Protein AF-A0A767S4J1-F1 (afdb_monomer_lite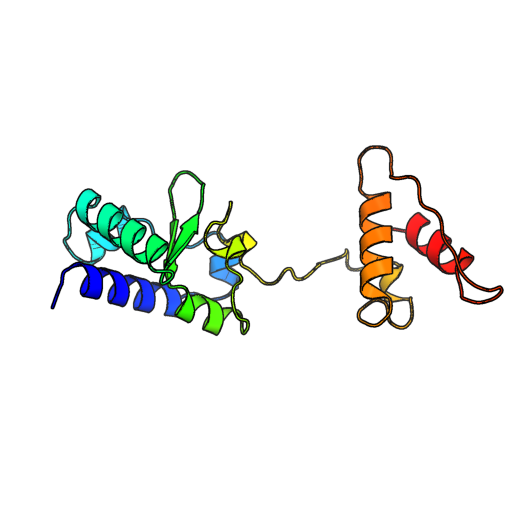)

InterPro domains:
  IPR002078 RNA polymerase sigma factor 54 interaction domain [PF00158] (112-156)
  IPR027417 P-loop containing nucleoside triphosphate hydrolase [G3DSA:3.40.50.300] (103-157)
  IPR027417 P-loop containing nucleoside triphosphate hydrolase [SSF52540] (103-156)
  IPR036390 Winged helix DNA-binding domain superfamily [SSF46785] (20-68)

Organism: Salmonella typhimurium (NCBI:txid90371)

pLDDT: mean 89.06, std 10.23, range [43.75, 97.69]

Foldseek 3Di:
DDPLVVLLVLLLVVQLPDALVCLVVLNFDALVRSCVVVVHDSVVSVVSQVVCLVVVQWAWAPDVVIGIHGQVSLCVNQVHHDDPVRSYHNTSNVSHPPPVCDDPPQLLVVPVQCVHPCVVVNVVLQCQLPPVVGDDDDQDDDPPPCSVVSVVSSVVD

Radius of gyration: 21.39 Å; chains: 1; bounding box: 51×27×57 Å

Sequence (157 aa):
MRRIEIVLGELERLTRGLCLADLAQETAFTAEAIGFNLGLARNSVSKDLNQLWNDGLAIKSRGRPVYFLHRQALETLLGRQLEESEREVRSVADVLPHEEHYAPDDPFTSLIGYDRSLRDAVEKGRAAVLYPHGLHVLLTGPSGVGKTFFAELMHRF

Structure (mmCIF, N/CA/C/O backbone):
data_AF-A0A767S4J1-F1
#
_entry.id   AF-A0A767S4J1-F1
#
loop_
_atom_site.group_PDB
_atom_site.id
_atom_site.type_symbol
_atom_site.label_atom_id
_atom_site.label_alt_id
_atom_site.label_comp_id
_atom_site.label_asym_id
_atom_site.label_entity_id
_atom_site.label_seq_id
_atom_site.pdbx_PDB_ins_code
_atom_site.Cartn_x
_atom_site.Cartn_y
_atom_site.Cartn_z
_atom_site.occupancy
_atom_site.B_iso_or_equiv
_atom_site.auth_seq_id
_atom_site.auth_comp_id
_atom_site.auth_asym_id
_atom_site.auth_atom_id
_atom_site.pdbx_PDB_model_num
ATOM 1 N N . MET A 1 1 ? -24.414 -10.563 17.764 1.00 69.06 1 MET A N 1
ATOM 2 C CA . MET A 1 1 ? -23.313 -10.085 16.904 1.00 69.06 1 MET A CA 1
ATOM 3 C C . MET A 1 1 ? -22.102 -9.844 17.789 1.00 69.06 1 MET A C 1
ATOM 5 O O . MET A 1 1 ? -22.264 -9.244 18.849 1.00 69.06 1 MET A O 1
ATOM 9 N N . ARG A 1 2 ? -20.931 -10.389 17.447 1.00 89.38 2 ARG A N 1
ATOM 10 C CA . ARG A 1 2 ? -19.707 -10.200 18.247 1.00 89.38 2 ARG A CA 1
ATOM 11 C C . ARG A 1 2 ? -19.146 -8.798 17.989 1.00 89.38 2 ARG A C 1
ATOM 13 O O . ARG A 1 2 ? -19.229 -8.303 16.873 1.00 89.38 2 ARG A O 1
ATOM 20 N N . ARG A 1 3 ? -18.537 -8.164 18.997 1.00 93.44 3 ARG A N 1
ATOM 21 C CA . ARG A 1 3 ? -17.966 -6.801 18.886 1.00 93.44 3 ARG A CA 1
ATOM 22 C C . ARG A 1 3 ? -17.003 -6.651 17.699 1.00 93.44 3 ARG A C 1
ATOM 24 O O . ARG A 1 3 ? -17.098 -5.676 16.966 1.00 93.44 3 ARG A O 1
ATOM 31 N N . ILE A 1 4 ? -16.149 -7.650 17.479 1.00 95.31 4 ILE A N 1
ATOM 32 C CA . ILE A 1 4 ? -15.189 -7.677 16.367 1.00 95.31 4 ILE A CA 1
ATOM 33 C C . ILE A 1 4 ? -15.865 -7.625 14.986 1.00 95.31 4 ILE A C 1
ATOM 35 O O . ILE A 1 4 ? -15.333 -7.002 14.076 1.00 95.31 4 ILE A O 1
ATOM 39 N N . GLU A 1 5 ? -17.061 -8.206 14.838 1.00 96.06 5 GLU A N 1
ATOM 40 C CA . GLU A 1 5 ? -17.836 -8.169 13.586 1.00 96.06 5 GLU A CA 1
ATOM 41 C C . GLU A 1 5 ? -18.389 -6.760 13.327 1.00 96.06 5 GLU A C 1
ATOM 43 O O . GLU A 1 5 ? -18.427 -6.310 12.186 1.00 96.06 5 GLU A O 1
ATOM 48 N N . ILE A 1 6 ? -18.768 -6.037 14.388 1.00 96.31 6 ILE A N 1
ATOM 49 C CA . ILE A 1 6 ? -19.213 -4.638 14.302 1.00 96.31 6 ILE A CA 1
ATOM 50 C C . ILE A 1 6 ? -18.037 -3.734 13.907 1.00 96.31 6 ILE A C 1
ATOM 52 O O . ILE A 1 6 ? -18.179 -2.891 13.025 1.00 96.31 6 ILE A O 1
ATOM 56 N N . VAL A 1 7 ? -16.864 -3.937 14.521 1.00 97.19 7 VAL A N 1
ATOM 57 C CA . VAL A 1 7 ? -15.633 -3.200 14.180 1.00 97.19 7 VAL A CA 1
ATOM 58 C C . VAL A 1 7 ? -15.225 -3.452 12.728 1.00 97.19 7 VAL A C 1
ATOM 60 O O . VAL A 1 7 ? -14.882 -2.504 12.025 1.00 97.19 7 VAL A O 1
ATOM 63 N N . LEU A 1 8 ? -15.295 -4.705 12.265 1.00 97.50 8 LEU A N 1
ATOM 64 C CA . LEU A 1 8 ? -15.003 -5.062 10.878 1.00 97.50 8 LEU A CA 1
ATOM 65 C C . LEU A 1 8 ? -15.964 -4.374 9.901 1.00 97.50 8 LEU A C 1
ATOM 67 O O . LEU A 1 8 ? -15.506 -3.759 8.942 1.00 97.50 8 LEU A O 1
ATOM 71 N N . GLY A 1 9 ? -17.273 -4.436 10.165 1.00 96.75 9 GLY A N 1
ATOM 72 C CA . GLY A 1 9 ? -18.281 -3.814 9.305 1.00 96.75 9 GLY A CA 1
ATOM 73 C C . GLY A 1 9 ? -18.132 -2.293 9.214 1.00 96.75 9 GLY A C 1
ATOM 74 O O . GLY A 1 9 ? -18.280 -1.719 8.137 1.00 96.75 9 GLY A O 1
ATOM 75 N N . GLU A 1 10 ? -17.772 -1.631 10.315 1.00 97.06 10 GLU A N 1
ATOM 76 C CA . GLU A 1 10 ? -17.499 -0.190 10.296 1.00 97.06 10 GLU A CA 1
ATOM 77 C C . GLU A 1 10 ? -16.214 0.143 9.533 1.00 97.06 10 GLU A C 1
ATOM 79 O O . GLU A 1 10 ? -16.204 1.075 8.730 1.00 97.06 10 GLU A O 1
ATOM 84 N N . LEU A 1 11 ? -15.145 -0.638 9.718 1.00 97.31 11 LEU A N 1
ATOM 85 C CA . LEU A 1 11 ? -13.904 -0.465 8.962 1.00 97.31 11 LEU A CA 1
ATOM 86 C C . LEU A 1 11 ? -14.135 -0.651 7.454 1.00 97.31 11 LEU A C 1
ATOM 88 O O . LEU A 1 11 ? -13.614 0.123 6.650 1.00 97.31 11 LEU A O 1
ATOM 92 N N . GLU A 1 12 ? -14.934 -1.645 7.062 1.00 97.50 12 GLU A N 1
ATOM 93 C CA . GLU A 1 12 ? -15.336 -1.883 5.674 1.00 97.50 12 GLU A CA 1
ATOM 94 C C . GLU A 1 12 ? -16.135 -0.702 5.111 1.00 97.50 12 GLU A C 1
ATOM 96 O O . GLU A 1 12 ? -15.800 -0.197 4.037 1.00 97.50 12 GLU A O 1
ATOM 101 N N . ARG A 1 13 ? -17.153 -0.226 5.841 1.00 97.00 13 ARG A N 1
ATOM 102 C CA . ARG A 1 13 ? -17.985 0.921 5.445 1.00 97.00 13 ARG A CA 1
ATOM 103 C C . ARG A 1 13 ? -17.144 2.176 5.222 1.00 97.00 13 ARG A C 1
ATOM 105 O O . ARG A 1 13 ? -17.325 2.860 4.219 1.00 97.00 13 ARG A O 1
ATOM 112 N N . LEU A 1 14 ? -16.237 2.462 6.152 1.00 95.75 14 LEU A N 1
ATOM 113 C CA . LEU A 1 14 ? -15.339 3.609 6.092 1.00 95.75 14 LEU A CA 1
ATOM 114 C C . LEU A 1 14 ? -14.349 3.489 4.924 1.00 95.75 14 LEU A C 1
ATOM 116 O O . LEU A 1 14 ? -14.199 4.434 4.157 1.00 95.75 14 LEU A O 1
ATOM 120 N N . THR A 1 15 ? -13.745 2.313 4.728 1.00 95.19 15 THR A N 1
ATOM 121 C CA . THR A 1 15 ? -12.790 2.074 3.629 1.00 95.19 15 THR A CA 1
ATOM 122 C C . THR A 1 15 ? -13.459 2.180 2.256 1.00 95.19 15 THR A C 1
ATOM 124 O O . THR A 1 15 ? -12.873 2.736 1.336 1.00 95.19 15 THR A O 1
ATOM 127 N N . ARG A 1 16 ? -14.706 1.710 2.110 1.00 94.31 16 ARG A N 1
ATOM 128 C CA . ARG A 1 16 ? -15.487 1.866 0.867 1.00 94.31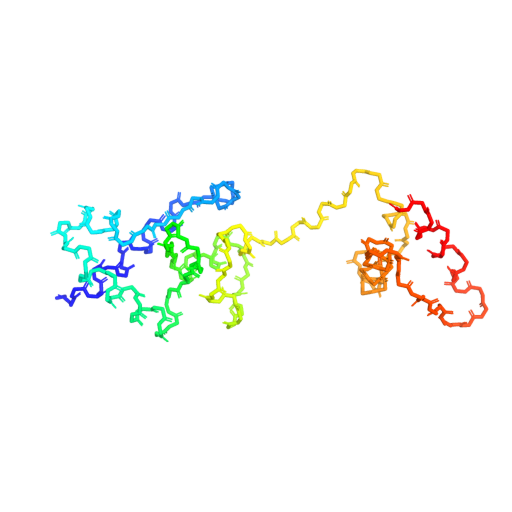 16 ARG A CA 1
ATOM 129 C C . ARG A 1 16 ? -15.838 3.316 0.531 1.00 94.31 16 ARG A C 1
ATOM 131 O O . ARG A 1 16 ? -16.183 3.593 -0.611 1.00 94.31 16 ARG A O 1
ATOM 138 N N . GLY A 1 17 ? -15.806 4.210 1.517 1.00 92.12 17 GLY A N 1
ATOM 139 C CA . GLY A 1 17 ? -16.054 5.636 1.320 1.00 92.12 17 GLY A CA 1
ATOM 140 C C . GLY A 1 17 ? -14.845 6.414 0.800 1.00 92.12 17 GLY A C 1
ATOM 141 O O . GLY A 1 17 ? -14.997 7.597 0.516 1.00 92.12 17 GLY A O 1
ATOM 142 N N . LEU A 1 18 ? -13.673 5.780 0.699 1.00 91.81 18 LEU A N 1
ATOM 143 C CA . LEU A 1 18 ? -12.448 6.414 0.220 1.00 91.81 18 LEU A CA 1
ATOM 144 C C . LEU A 1 18 ? -12.344 6.366 -1.306 1.00 91.81 18 LEU A C 1
ATOM 146 O O . LEU A 1 18 ? -12.816 5.431 -1.956 1.00 91.81 18 LEU A O 1
ATOM 150 N N . CYS A 1 19 ? -11.638 7.344 -1.863 1.00 88.88 19 CYS A N 1
ATOM 151 C CA . CYS A 1 19 ? -11.108 7.318 -3.219 1.00 88.88 19 CYS A CA 1
ATOM 152 C C . CYS A 1 19 ? -9.567 7.262 -3.216 1.00 88.88 19 CYS A C 1
ATOM 154 O O . CYS A 1 19 ? -8.918 7.401 -2.178 1.00 88.88 19 CYS A O 1
ATOM 156 N N . LEU A 1 20 ? -8.955 7.074 -4.391 1.00 83.12 20 LEU A N 1
ATOM 157 C CA . LEU A 1 20 ? -7.490 7.023 -4.518 1.00 83.12 20 LEU A CA 1
ATOM 158 C C . LEU A 1 20 ? -6.808 8.322 -4.051 1.00 83.12 20 LEU A C 1
ATOM 160 O O . LEU A 1 20 ? -5.724 8.269 -3.473 1.00 83.12 20 LEU A O 1
ATOM 164 N N . ALA A 1 21 ? -7.452 9.479 -4.244 1.00 81.38 21 ALA A N 1
ATOM 165 C CA . ALA A 1 21 ? -6.920 10.761 -3.786 1.00 81.38 21 ALA A CA 1
ATOM 166 C C . ALA A 1 21 ? -6.855 10.851 -2.251 1.00 81.38 21 ALA A C 1
ATOM 168 O O . ALA A 1 21 ? -5.901 11.411 -1.715 1.00 81.38 21 ALA A O 1
ATOM 169 N N . ASP A 1 22 ? -7.814 10.248 -1.542 1.00 86.56 22 ASP A N 1
ATOM 170 C CA . ASP A 1 22 ? -7.828 10.237 -0.076 1.00 86.56 22 ASP A CA 1
ATOM 171 C C . ASP A 1 22 ? -6.651 9.425 0.473 1.00 86.56 22 ASP A C 1
ATOM 173 O O . ASP A 1 22 ? -5.963 9.868 1.395 1.00 86.56 22 ASP A O 1
ATOM 177 N N . LEU A 1 23 ? -6.371 8.266 -0.133 1.00 84.88 23 LEU A N 1
ATOM 178 C CA . LEU A 1 23 ? -5.223 7.428 0.226 1.00 84.88 23 LEU A CA 1
ATOM 179 C C . LEU A 1 23 ? -3.892 8.152 -0.026 1.00 84.88 23 LEU A C 1
ATOM 181 O O . LEU A 1 23 ? -2.973 8.038 0.785 1.00 84.88 23 LEU A O 1
ATOM 185 N N . ALA A 1 24 ? -3.803 8.933 -1.110 1.00 80.12 24 ALA A N 1
ATOM 186 C CA . ALA A 1 24 ? -2.619 9.734 -1.437 1.00 80.12 24 ALA A CA 1
ATOM 187 C C . ALA A 1 24 ? -2.376 10.853 -0.412 1.00 80.12 24 ALA A C 1
ATOM 189 O O . ALA A 1 24 ? -1.235 11.230 -0.162 1.00 80.12 24 ALA A O 1
ATOM 190 N N . GLN A 1 25 ? -3.444 11.354 0.213 1.00 84.12 25 GLN A N 1
ATOM 191 C CA . GLN A 1 25 ? -3.398 12.323 1.312 1.00 84.12 25 GLN A CA 1
ATOM 192 C C . GLN A 1 25 ? -3.261 11.665 2.696 1.00 84.12 25 GLN A C 1
ATOM 194 O O . GLN A 1 25 ? -3.497 12.310 3.715 1.00 84.12 25 GLN A O 1
ATOM 199 N N . GLU A 1 26 ? -2.897 10.382 2.746 1.00 82.50 26 GLU A N 1
ATOM 200 C CA . GLU A 1 26 ? -2.786 9.580 3.968 1.00 82.50 26 GLU A CA 1
ATOM 201 C C . GLU A 1 26 ? -4.083 9.454 4.789 1.00 82.50 26 GLU A C 1
ATOM 203 O O . GLU A 1 26 ? -4.058 9.203 5.998 1.00 82.50 26 GLU A O 1
ATOM 208 N N . THR A 1 27 ? -5.243 9.583 4.146 1.00 84.75 27 THR A N 1
ATOM 209 C CA . THR A 1 27 ? -6.534 9.449 4.825 1.00 84.75 27 THR A CA 1
ATOM 210 C C . THR A 1 27 ? -6.814 7.984 5.145 1.00 84.75 27 THR A C 1
ATOM 212 O O . THR A 1 27 ? -7.029 7.158 4.259 1.00 84.75 27 THR A O 1
ATOM 215 N N . ALA A 1 28 ? -6.849 7.660 6.436 1.00 87.06 28 ALA A N 1
ATOM 216 C CA . ALA A 1 28 ? -7.238 6.347 6.940 1.00 87.06 28 ALA A CA 1
ATOM 217 C C . ALA A 1 28 ? -7.751 6.428 8.385 1.00 87.06 28 ALA A C 1
ATOM 219 O O . ALA A 1 28 ? -7.821 7.497 8.995 1.00 87.06 28 ALA A O 1
ATOM 220 N N . PHE A 1 29 ? -8.128 5.279 8.955 1.00 94.62 29 PHE A N 1
ATOM 221 C CA . PHE A 1 29 ? -8.905 5.240 10.193 1.00 94.62 29 PHE A CA 1
ATOM 222 C C . PHE A 1 29 ? -8.082 4.755 11.379 1.00 94.62 29 PHE A C 1
ATOM 224 O O . PHE A 1 29 ? -7.456 3.699 11.348 1.00 94.62 29 PHE A O 1
ATOM 231 N N . THR A 1 30 ? -8.096 5.522 12.464 1.00 95.88 30 THR A N 1
ATOM 232 C CA . THR A 1 30 ? -7.461 5.121 13.723 1.00 95.88 30 THR A CA 1
ATOM 233 C C . THR A 1 30 ? -8.444 4.350 14.604 1.00 95.88 30 THR A C 1
ATOM 235 O O . THR A 1 30 ? -9.664 4.472 14.474 1.00 95.88 30 THR A O 1
ATOM 238 N N . ALA A 1 31 ? -7.920 3.603 15.580 1.00 96.06 31 ALA A N 1
ATOM 239 C CA . ALA A 1 31 ? -8.753 2.965 16.604 1.00 96.06 31 ALA A CA 1
ATOM 240 C C . ALA A 1 31 ? -9.577 3.975 17.431 1.00 96.06 31 ALA A C 1
ATOM 242 O O . ALA A 1 31 ? -10.615 3.610 17.976 1.00 96.06 31 ALA A O 1
ATOM 243 N N . GLU A 1 32 ? -9.110 5.225 17.531 1.00 96.56 32 GLU A N 1
ATOM 244 C CA . GLU A 1 32 ? -9.835 6.314 18.193 1.00 96.56 32 GLU A CA 1
ATOM 245 C C . GLU A 1 32 ? -11.062 6.724 17.370 1.00 96.56 32 GLU A C 1
ATOM 247 O O . GLU A 1 32 ? -12.171 6.728 17.891 1.00 96.56 32 GLU A O 1
ATOM 252 N N . ALA A 1 33 ? -10.881 6.972 16.067 1.00 95.25 33 ALA A N 1
ATOM 253 C CA . ALA A 1 33 ? -11.965 7.364 15.167 1.00 95.25 33 ALA A CA 1
ATOM 254 C C . ALA A 1 33 ? -13.058 6.285 15.072 1.00 95.25 33 ALA A C 1
ATOM 256 O O . ALA A 1 33 ? -14.245 6.579 15.194 1.00 95.25 33 ALA A O 1
ATOM 257 N N . ILE A 1 34 ? -12.660 5.018 14.924 1.00 96.38 34 ILE A N 1
ATOM 258 C CA . ILE A 1 34 ? -13.610 3.897 14.860 1.00 96.38 34 ILE A CA 1
ATOM 259 C C . ILE A 1 34 ? -14.317 3.704 16.211 1.00 96.38 34 ILE A C 1
ATOM 261 O O . ILE A 1 34 ? -15.520 3.455 16.251 1.00 96.38 34 ILE A O 1
ATOM 265 N N . GLY A 1 35 ? -13.593 3.849 17.327 1.00 96.50 35 GLY A N 1
ATOM 266 C CA . GLY A 1 35 ? -14.182 3.795 18.667 1.00 96.50 35 GLY A CA 1
ATOM 267 C C . GLY A 1 35 ? -15.220 4.885 18.899 1.00 96.50 35 GLY A C 1
ATOM 268 O O . GLY A 1 35 ? -16.306 4.587 19.392 1.00 96.50 35 GLY A O 1
ATOM 269 N N . PHE A 1 36 ? -14.927 6.111 18.467 1.00 96.12 36 PHE A N 1
ATOM 270 C CA . PHE A 1 36 ? -15.857 7.232 18.537 1.00 96.12 36 PHE A CA 1
ATOM 271 C C . PHE A 1 36 ? -17.151 6.958 17.755 1.00 96.12 36 PHE A C 1
ATOM 273 O O . PHE A 1 36 ? -18.234 7.086 18.324 1.00 96.12 36 PHE A O 1
ATOM 280 N N . ASN A 1 37 ? -17.055 6.491 16.503 1.00 94.81 37 ASN A N 1
ATOM 281 C CA . ASN A 1 37 ? -18.230 6.187 15.671 1.00 94.81 37 ASN A CA 1
ATOM 282 C C . ASN A 1 37 ? -19.129 5.097 16.271 1.00 94.81 37 ASN A C 1
ATOM 284 O O . ASN A 1 37 ? -20.349 5.147 16.132 1.00 94.81 37 ASN A O 1
ATOM 288 N N . LEU A 1 38 ? -18.525 4.102 16.925 1.00 95.00 38 LEU A N 1
ATOM 289 C CA . LEU A 1 38 ? -19.235 2.944 17.469 1.00 95.00 38 LEU A CA 1
ATOM 290 C C . LEU A 1 38 ? -19.634 3.097 18.943 1.00 95.00 38 LEU A C 1
ATOM 292 O O . LEU A 1 38 ? -20.277 2.201 19.489 1.00 95.00 38 LEU A O 1
ATOM 296 N N . GLY A 1 39 ? -19.227 4.179 19.614 1.00 95.62 39 GLY A N 1
ATOM 297 C CA . GLY A 1 39 ? -19.383 4.320 21.065 1.00 95.62 39 GLY A CA 1
ATOM 298 C C . GLY A 1 39 ? -18.602 3.263 21.860 1.00 95.62 39 GLY A C 1
ATOM 299 O O . GLY A 1 39 ? -19.019 2.858 22.945 1.00 95.62 39 GLY A O 1
ATOM 300 N N . LEU A 1 40 ? -17.484 2.774 21.312 1.00 95.12 40 LEU A N 1
ATOM 301 C CA . LEU A 1 40 ? -16.634 1.745 21.910 1.00 95.12 40 LEU A CA 1
ATOM 302 C C . LEU A 1 40 ? -15.328 2.348 22.430 1.00 95.12 40 LEU A C 1
ATOM 304 O O . LEU A 1 40 ? -14.740 3.243 21.830 1.00 95.12 40 LEU A O 1
ATOM 308 N N . ALA A 1 41 ? -14.807 1.791 23.523 1.00 95.44 41 ALA A N 1
ATOM 309 C CA . ALA A 1 41 ? -13.519 2.215 24.056 1.00 95.44 41 ALA A CA 1
ATOM 310 C C . ALA A 1 41 ? -12.373 1.909 23.069 1.00 95.44 41 ALA A C 1
ATOM 312 O O . ALA A 1 41 ? -12.231 0.776 22.594 1.00 95.44 41 ALA A O 1
ATOM 313 N N . ARG A 1 42 ? -11.498 2.892 22.817 1.00 94.94 42 ARG A N 1
ATOM 314 C CA . ARG A 1 42 ? -10.368 2.783 21.874 1.00 94.94 42 ARG A CA 1
ATOM 315 C C . ARG A 1 42 ? -9.460 1.577 22.133 1.00 94.94 42 ARG A C 1
ATOM 317 O O . ARG A 1 42 ? -8.972 0.959 21.191 1.00 94.94 42 ARG A O 1
ATOM 324 N N . ASN A 1 43 ? -9.236 1.198 23.392 1.00 95.81 43 ASN A N 1
ATOM 325 C CA . ASN A 1 43 ? -8.436 0.013 23.738 1.00 95.81 43 ASN A CA 1
ATOM 326 C C . ASN A 1 43 ? -9.060 -1.296 23.216 1.00 95.81 43 ASN A C 1
ATOM 328 O O . ASN A 1 43 ? -8.351 -2.175 22.731 1.00 95.81 43 ASN A O 1
ATOM 332 N N . SER A 1 44 ? -10.386 -1.404 23.277 1.00 95.81 44 SER A N 1
ATOM 333 C CA . SER A 1 44 ? -11.149 -2.552 22.795 1.00 95.81 44 SER A CA 1
ATOM 334 C C . SER A 1 44 ? -11.130 -2.620 21.275 1.00 95.81 44 SER A C 1
ATOM 336 O O . SER A 1 44 ? -10.855 -3.678 20.719 1.00 95.81 44 SER A O 1
ATOM 338 N N . VAL A 1 45 ? -11.336 -1.477 20.617 1.00 97.31 45 VAL A N 1
ATOM 339 C CA . VAL A 1 45 ? -11.278 -1.371 19.155 1.00 97.31 45 VAL A CA 1
ATOM 340 C C . VAL A 1 45 ? -9.873 -1.662 18.640 1.00 97.31 45 VAL A C 1
ATOM 342 O O . VAL A 1 45 ? -9.716 -2.430 17.704 1.00 97.31 45 VAL A O 1
ATOM 345 N N . SER A 1 46 ? -8.830 -1.140 19.289 1.00 96.62 46 SER A N 1
ATOM 346 C CA . SER A 1 46 ? -7.443 -1.434 18.914 1.00 96.62 46 SER A CA 1
ATOM 347 C C . SER A 1 46 ? -7.112 -2.923 19.037 1.00 96.62 46 SER A C 1
ATOM 349 O O . SER A 1 46 ? -6.412 -3.461 18.180 1.00 96.62 46 SER A O 1
ATOM 351 N N . LYS A 1 47 ? -7.623 -3.605 20.070 1.00 96.75 47 LYS A N 1
ATOM 352 C CA . LYS A 1 47 ? -7.458 -5.056 20.218 1.00 96.75 47 LYS A CA 1
ATOM 353 C C . LYS A 1 47 ? -8.137 -5.811 19.073 1.00 96.75 47 LYS A C 1
ATOM 355 O O . LYS A 1 47 ? -7.512 -6.683 18.480 1.00 96.75 47 LYS A O 1
ATOM 360 N N . ASP A 1 48 ? -9.373 -5.445 18.749 1.00 97.69 48 ASP A N 1
ATOM 361 C CA . ASP A 1 48 ? -10.135 -6.080 17.672 1.00 97.69 48 ASP A CA 1
ATOM 362 C C . ASP A 1 48 ? -9.502 -5.813 16.298 1.00 97.69 48 ASP A C 1
ATOM 364 O O . ASP A 1 48 ? -9.334 -6.743 15.521 1.00 97.69 48 ASP A O 1
ATOM 368 N N . LEU A 1 49 ? -9.053 -4.587 16.017 1.00 97.12 49 LEU A N 1
ATOM 369 C CA . LEU A 1 49 ? -8.365 -4.236 14.769 1.00 97.12 49 LEU A CA 1
ATOM 370 C C . LEU A 1 49 ? -7.045 -4.993 14.589 1.00 97.12 49 LEU A C 1
ATOM 372 O O . LEU A 1 49 ? -6.741 -5.434 13.486 1.00 97.12 49 LEU A O 1
ATOM 376 N N . ASN A 1 50 ? -6.269 -5.190 15.660 1.00 96.62 50 ASN A N 1
ATOM 377 C CA . ASN A 1 50 ? -5.066 -6.023 15.588 1.00 96.62 50 ASN A CA 1
ATOM 378 C C . ASN A 1 50 ? -5.402 -7.505 15.372 1.00 96.62 50 ASN A C 1
ATOM 380 O O . ASN A 1 50 ? -4.654 -8.193 14.684 1.00 96.62 50 ASN A O 1
ATOM 384 N N . GLN A 1 51 ? -6.519 -7.996 15.921 1.00 96.81 51 GLN A N 1
ATOM 385 C CA . GLN A 1 51 ? -6.997 -9.347 15.631 1.00 96.81 51 GLN A CA 1
ATOM 386 C C . GLN A 1 51 ? -7.415 -9.478 14.161 1.00 96.81 51 GLN A C 1
ATOM 388 O O . GLN A 1 51 ? -6.948 -10.386 13.489 1.00 96.81 51 GLN A O 1
ATOM 393 N N . LEU A 1 52 ? -8.194 -8.531 13.633 1.00 96.88 52 LEU A N 1
ATOM 394 C CA . LEU A 1 52 ? -8.578 -8.489 12.217 1.00 96.88 52 LEU A CA 1
ATOM 395 C C . LEU A 1 52 ? -7.361 -8.379 11.293 1.00 96.88 52 LEU A C 1
ATOM 397 O O . LEU A 1 52 ? -7.332 -8.988 10.224 1.00 96.88 52 LEU A O 1
ATOM 401 N N . TRP A 1 53 ? -6.342 -7.625 11.713 1.00 95.94 53 TRP A N 1
ATOM 402 C CA . TRP A 1 53 ? -5.062 -7.588 11.021 1.00 95.94 53 TRP A CA 1
ATOM 403 C C . TRP A 1 53 ? -4.383 -8.949 11.049 1.00 95.94 53 TRP A C 1
ATOM 405 O O . TRP A 1 53 ? -3.936 -9.352 9.993 1.00 95.94 53 TRP A O 1
ATOM 415 N N . ASN A 1 54 ? -4.332 -9.680 12.170 1.00 95.00 54 ASN A N 1
ATOM 416 C CA . ASN A 1 54 ? -3.778 -11.044 12.220 1.00 95.00 54 ASN A CA 1
ATOM 417 C C . ASN A 1 54 ? -4.562 -12.020 11.327 1.00 95.00 54 ASN A C 1
ATOM 419 O O . ASN A 1 54 ? -3.956 -12.806 10.598 1.00 95.00 54 ASN A O 1
ATOM 423 N N . ASP A 1 55 ? -5.889 -11.905 11.320 1.00 94.50 55 ASP A N 1
ATOM 424 C CA . ASP A 1 55 ? -6.803 -12.735 10.527 1.00 94.50 55 ASP A CA 1
ATOM 425 C C . ASP A 1 55 ? -6.740 -12.417 9.016 1.00 94.50 55 ASP A C 1
ATOM 427 O O . ASP A 1 55 ? -7.356 -13.103 8.205 1.00 94.50 55 ASP A O 1
ATOM 431 N N . GLY A 1 56 ? -5.991 -11.382 8.617 1.00 93.75 56 GLY A N 1
ATOM 432 C CA . GLY A 1 56 ? -5.789 -10.998 7.217 1.00 93.75 56 GLY A CA 1
ATOM 433 C C . GLY A 1 56 ? -6.933 -10.212 6.598 1.00 93.75 56 GLY A C 1
ATOM 434 O O . GLY A 1 56 ? -6.959 -10.048 5.382 1.00 93.75 56 GLY A O 1
ATOM 435 N N . LEU A 1 57 ? -7.839 -9.693 7.425 1.00 95.69 57 LEU A N 1
ATOM 436 C CA . LEU A 1 57 ? -9.002 -8.905 7.014 1.00 95.69 57 LEU A CA 1
ATOM 437 C C . LEU A 1 57 ? -8.731 -7.393 7.036 1.00 95.69 57 LEU A C 1
ATOM 439 O O . LEU A 1 57 ? -9.477 -6.616 6.437 1.00 95.69 57 LEU A O 1
ATOM 443 N N . ALA A 1 58 ? -7.662 -6.963 7.709 1.00 96.00 58 ALA A N 1
ATOM 444 C CA . ALA A 1 58 ? -7.270 -5.562 7.806 1.00 96.00 58 ALA A CA 1
ATOM 445 C C . ALA A 1 58 ? -5.793 -5.344 7.460 1.00 96.00 58 ALA A C 1
ATOM 447 O O . ALA A 1 58 ? -4.950 -6.224 7.638 1.00 96.00 58 ALA A O 1
ATOM 448 N N . ILE A 1 59 ? -5.499 -4.130 7.013 1.00 94.00 59 ILE A N 1
ATOM 449 C CA . ILE A 1 59 ? -4.162 -3.602 6.734 1.00 94.00 59 ILE A CA 1
ATOM 450 C C . ILE A 1 59 ? -3.876 -2.523 7.763 1.00 94.00 59 ILE A C 1
ATOM 452 O O . ILE A 1 59 ? -4.795 -1.796 8.148 1.00 94.00 59 ILE A O 1
ATOM 456 N N . LYS A 1 60 ? -2.626 -2.423 8.223 1.00 94.31 60 LYS A N 1
ATOM 457 C CA . LYS A 1 60 ? -2.225 -1.400 9.195 1.00 94.31 60 LYS A CA 1
ATOM 458 C C . LYS A 1 60 ? -0.982 -0.627 8.763 1.00 94.31 60 LYS A C 1
ATOM 460 O O . LYS A 1 60 ? -0.114 -1.180 8.090 1.00 94.31 60 LYS A O 1
ATOM 465 N N . SER A 1 61 ? -0.866 0.620 9.214 1.00 93.00 61 SER A N 1
ATOM 466 C CA . SER A 1 61 ? 0.375 1.392 9.091 1.00 93.00 61 SER A CA 1
ATOM 467 C C . SER A 1 61 ? 1.315 1.163 10.286 1.00 93.00 61 SER A C 1
ATOM 469 O O . SER A 1 61 ? 0.874 0.924 11.411 1.00 93.00 61 SER A O 1
ATOM 471 N N . ARG A 1 62 ? 2.631 1.266 10.069 1.00 86.06 62 ARG A N 1
ATOM 472 C CA . ARG A 1 62 ? 3.656 1.250 11.138 1.00 86.06 62 ARG A CA 1
ATOM 473 C C . ARG A 1 62 ? 3.842 2.608 11.826 1.00 86.06 62 ARG A C 1
ATOM 475 O O . ARG A 1 62 ? 4.567 2.700 12.818 1.00 86.06 62 ARG A O 1
ATOM 482 N N . GLY A 1 63 ? 3.226 3.656 11.283 1.00 81.50 63 GLY A N 1
ATOM 483 C CA . GLY A 1 63 ? 3.356 5.031 11.750 1.00 81.50 63 GLY A CA 1
ATOM 484 C C . GLY A 1 63 ? 2.695 5.315 13.102 1.00 81.50 63 GLY A C 1
ATOM 485 O O . GLY A 1 63 ? 2.039 4.474 13.719 1.00 81.50 63 GLY A O 1
ATOM 486 N N . ARG A 1 64 ? 2.885 6.550 13.575 1.00 82.12 64 ARG A N 1
ATOM 487 C CA . ARG A 1 64 ? 2.155 7.123 14.710 1.00 82.12 64 ARG A CA 1
ATOM 488 C C . ARG A 1 64 ? 1.485 8.413 14.227 1.00 82.12 64 ARG A C 1
ATOM 490 O O . ARG A 1 64 ? 2.213 9.361 13.949 1.00 82.12 64 ARG A O 1
ATOM 497 N N . PRO A 1 65 ? 0.147 8.472 14.154 1.00 86.75 65 PRO A N 1
ATOM 498 C CA . PRO A 1 65 ? -0.814 7.453 14.592 1.00 86.75 65 PRO A CA 1
ATOM 499 C C . PRO A 1 65 ? -0.831 6.183 13.712 1.00 86.75 65 PRO A C 1
ATOM 501 O O . PRO A 1 65 ? -0.415 6.205 12.559 1.00 86.75 65 PRO A O 1
ATOM 504 N N . VAL A 1 66 ? -1.308 5.068 14.287 1.00 92.19 66 VAL A N 1
ATOM 505 C CA . VAL A 1 66 ? -1.524 3.797 13.568 1.00 92.19 66 VAL A CA 1
ATOM 506 C C . VAL A 1 66 ? -2.879 3.854 12.873 1.00 92.19 66 VAL A C 1
ATOM 508 O O . VAL A 1 66 ? -3.907 4.042 13.536 1.00 92.19 66 VAL A O 1
ATOM 511 N N . TYR A 1 67 ? -2.865 3.643 11.565 1.00 95.06 67 TYR A N 1
ATOM 512 C CA . TYR A 1 67 ? -4.047 3.601 10.719 1.00 95.06 67 TYR A CA 1
ATOM 513 C C . TYR A 1 67 ? -4.411 2.171 10.345 1.00 95.06 67 TYR A C 1
ATOM 515 O O . TYR A 1 67 ? -3.539 1.308 10.268 1.00 95.06 67 TYR A O 1
ATOM 523 N N . PHE A 1 68 ? -5.698 1.948 10.099 1.00 96.19 68 PHE A N 1
ATOM 524 C CA . PHE A 1 68 ? -6.269 0.684 9.670 1.00 96.19 68 PHE A CA 1
ATOM 525 C C . PHE A 1 68 ? -7.165 0.887 8.447 1.00 96.19 68 PHE A C 1
ATOM 527 O O . PHE A 1 68 ? -7.885 1.884 8.353 1.00 96.19 68 PHE A O 1
ATOM 534 N N . LEU A 1 69 ? -7.142 -0.090 7.54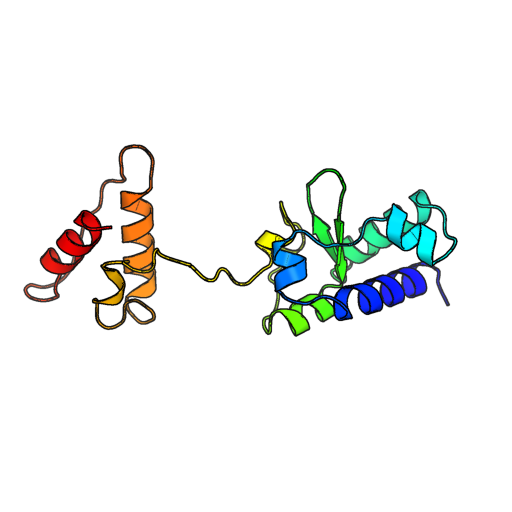2 1.00 96.06 69 LEU A N 1
ATOM 535 C CA . LEU A 1 69 ? -7.999 -0.174 6.359 1.00 96.06 69 LEU A CA 1
ATOM 536 C C . LEU A 1 69 ? -8.521 -1.601 6.198 1.00 96.06 69 LEU A C 1
ATOM 538 O O . LEU A 1 69 ? -7.838 -2.565 6.548 1.00 96.06 69 LEU A O 1
ATOM 542 N N . HIS A 1 70 ? -9.729 -1.746 5.662 1.00 97.12 70 HIS A N 1
ATOM 543 C CA . HIS A 1 70 ? -10.288 -3.058 5.349 1.00 97.12 70 HIS A CA 1
ATOM 544 C C . HIS A 1 70 ? -9.648 -3.614 4.073 1.00 97.12 70 HIS A C 1
ATOM 546 O O . HIS A 1 70 ? -9.709 -2.966 3.028 1.00 97.12 70 HIS A O 1
ATOM 552 N N . ARG A 1 71 ? -9.080 -4.825 4.132 1.00 94.56 71 ARG A N 1
ATOM 553 C CA . ARG A 1 71 ? -8.295 -5.399 3.026 1.00 94.56 71 ARG A CA 1
ATOM 554 C C . ARG A 1 71 ? -9.107 -5.518 1.740 1.00 94.56 71 ARG A C 1
ATOM 556 O O . ARG A 1 71 ? -8.739 -4.931 0.734 1.00 94.56 71 ARG A O 1
ATOM 563 N N . GLN A 1 72 ? -10.235 -6.224 1.778 1.00 94.88 72 GLN A N 1
ATOM 564 C CA . GLN A 1 72 ? -11.007 -6.512 0.563 1.00 94.88 72 GLN A CA 1
ATOM 565 C C . GLN A 1 72 ? -11.638 -5.249 -0.048 1.00 94.88 72 GLN A C 1
ATOM 567 O O . GLN A 1 72 ? -11.759 -5.124 -1.267 1.00 94.88 72 GLN A O 1
ATOM 572 N N . ALA A 1 73 ? -12.034 -4.290 0.797 1.00 94.12 73 ALA A N 1
ATOM 573 C CA . ALA A 1 73 ? -12.549 -3.008 0.315 1.00 94.12 73 ALA A CA 1
ATOM 574 C C . ALA A 1 73 ? -11.435 -2.203 -0.366 1.00 94.12 73 ALA A C 1
ATOM 576 O O . ALA A 1 73 ? -11.675 -1.609 -1.414 1.00 94.12 73 ALA A O 1
ATOM 577 N N . LEU A 1 74 ? -10.220 -2.243 0.188 1.00 92.56 74 LEU A N 1
ATOM 578 C CA . LEU A 1 74 ? -9.062 -1.598 -0.410 1.00 92.56 74 LEU A CA 1
ATOM 579 C C . LEU A 1 74 ? -8.647 -2.267 -1.728 1.00 92.56 74 LEU A C 1
ATOM 581 O O . LEU A 1 74 ? -8.440 -1.572 -2.709 1.00 92.56 74 LEU A O 1
ATOM 585 N N . GLU A 1 75 ? -8.609 -3.597 -1.800 1.00 91.75 75 GLU A N 1
ATOM 586 C CA . GLU A 1 75 ? -8.340 -4.335 -3.049 1.00 91.75 75 GLU A CA 1
ATOM 587 C C . GLU A 1 75 ? -9.333 -3.969 -4.161 1.00 91.75 75 GLU A C 1
ATOM 589 O O . GLU A 1 75 ? -8.950 -3.775 -5.314 1.00 91.75 75 GLU A O 1
ATOM 594 N N . THR A 1 76 ? -10.612 -3.814 -3.804 1.00 90.94 76 THR A N 1
ATOM 595 C CA . THR A 1 76 ? -11.653 -3.364 -4.739 1.00 90.94 76 THR A CA 1
ATOM 596 C C . THR A 1 76 ? -11.389 -1.936 -5.219 1.00 90.94 76 THR A C 1
ATOM 598 O O . THR A 1 76 ? -11.528 -1.661 -6.408 1.00 90.94 76 THR A O 1
ATOM 601 N N . LEU A 1 77 ? -10.984 -1.038 -4.314 1.00 87.81 77 LEU A N 1
ATOM 602 C CA . LEU A 1 77 ? -10.650 0.351 -4.638 1.00 87.81 77 LEU A CA 1
ATOM 603 C C . LEU A 1 77 ? -9.402 0.459 -5.532 1.00 87.81 77 LEU A C 1
ATOM 605 O O . LEU A 1 77 ? -9.363 1.294 -6.430 1.00 87.81 77 LEU A O 1
ATOM 609 N N . LEU A 1 78 ? -8.399 -0.392 -5.310 1.00 86.94 78 LEU A N 1
ATOM 610 C CA . LEU A 1 78 ? -7.149 -0.413 -6.076 1.00 86.94 78 LEU A CA 1
ATOM 611 C C . LEU A 1 78 ? -7.259 -1.199 -7.392 1.00 86.94 78 LEU A C 1
ATOM 613 O O . LEU A 1 78 ? -6.360 -1.120 -8.225 1.00 86.94 78 LEU A O 1
ATOM 617 N N . GLY A 1 79 ? -8.313 -2.002 -7.568 1.00 84.19 79 GLY A N 1
ATOM 618 C CA . GLY A 1 79 ? -8.473 -2.882 -8.728 1.00 84.19 79 GLY A CA 1
ATOM 619 C C . GLY A 1 79 ? -7.437 -4.012 -8.807 1.00 84.19 79 GLY A C 1
ATOM 620 O O . GLY A 1 79 ? -7.261 -4.601 -9.872 1.00 84.19 79 GLY A O 1
ATOM 621 N N . ARG A 1 80 ? -6.745 -4.327 -7.701 1.00 84.75 80 ARG A N 1
ATOM 622 C CA . ARG A 1 80 ? -5.749 -5.407 -7.604 1.00 84.75 80 ARG A CA 1
ATOM 623 C C . ARG A 1 80 ? -5.829 -6.120 -6.259 1.00 84.75 80 ARG A C 1
ATOM 625 O O . ARG A 1 80 ? -6.297 -5.560 -5.274 1.00 84.75 80 ARG A O 1
ATOM 632 N N . GLN A 1 81 ? -5.344 -7.357 -6.223 1.00 86.31 81 GLN A N 1
ATOM 633 C CA . GLN A 1 81 ? -5.147 -8.095 -4.975 1.00 86.31 81 GLN A CA 1
ATOM 634 C C . GLN A 1 81 ? -3.899 -7.577 -4.256 1.00 86.31 81 GLN A C 1
ATOM 636 O O . GLN A 1 81 ? -2.909 -7.251 -4.912 1.00 86.31 81 GLN A O 1
ATOM 641 N N . LEU A 1 82 ? -3.958 -7.505 -2.926 1.00 86.00 82 LEU A N 1
ATOM 642 C CA . LEU A 1 82 ? -2.830 -7.075 -2.107 1.00 86.00 82 LEU A CA 1
ATOM 643 C C . LEU A 1 82 ? -2.031 -8.285 -1.648 1.00 86.00 82 LEU A C 1
ATOM 645 O O . LEU A 1 82 ? -2.594 -9.281 -1.174 1.00 86.00 82 LEU A O 1
ATOM 649 N N . GLU A 1 83 ? -0.715 -8.191 -1.781 1.00 84.75 83 GLU A N 1
ATOM 650 C CA . GLU A 1 83 ? 0.203 -9.216 -1.316 1.00 84.75 83 GLU A CA 1
ATOM 651 C C . GLU A 1 83 ? 0.274 -9.248 0.214 1.00 84.75 83 GLU A C 1
ATOM 653 O O . GLU A 1 83 ? -0.063 -8.302 0.927 1.00 84.75 83 GLU A O 1
ATOM 658 N N . GLU A 1 84 ? 0.756 -10.366 0.750 1.00 80.69 84 GLU A N 1
ATOM 659 C CA . GLU A 1 84 ? 0.929 -10.543 2.192 1.00 80.69 84 GLU A CA 1
ATOM 660 C C . GLU A 1 84 ? 1.924 -9.527 2.789 1.00 80.69 84 GLU A C 1
ATOM 662 O O . GLU A 1 84 ? 1.756 -9.068 3.919 1.00 80.69 84 GLU A O 1
ATOM 667 N N . SER A 1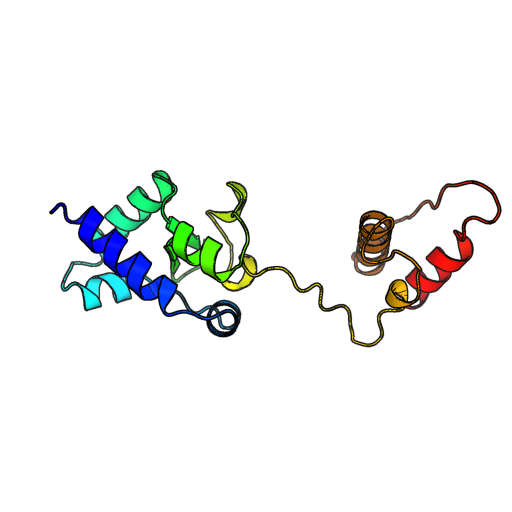 85 ? 2.922 -9.127 1.996 1.00 79.81 85 SER A N 1
ATOM 668 C CA . SER A 1 85 ? 3.900 -8.076 2.301 1.00 79.81 85 SER A CA 1
ATOM 669 C C . SER A 1 85 ? 3.266 -6.685 2.457 1.00 79.81 85 SER A C 1
ATOM 671 O O . SER A 1 85 ? 3.807 -5.853 3.182 1.00 79.81 85 SER A O 1
ATOM 673 N N . GLU A 1 86 ? 2.101 -6.448 1.845 1.00 84.00 86 GLU A N 1
ATOM 674 C CA . GLU A 1 86 ? 1.387 -5.163 1.827 1.00 84.00 86 GLU A CA 1
ATOM 675 C C . GLU A 1 86 ? 0.355 -5.037 2.965 1.00 84.00 86 GLU A C 1
ATOM 677 O O . GLU A 1 86 ? -0.311 -4.013 3.106 1.00 84.00 86 GLU A O 1
ATOM 682 N N . ARG A 1 87 ? 0.228 -6.051 3.837 1.00 86.75 87 ARG A N 1
ATOM 683 C CA . ARG A 1 87 ? -0.650 -5.996 5.026 1.00 86.75 87 ARG A CA 1
ATOM 684 C C . ARG A 1 87 ? -0.149 -5.050 6.112 1.00 86.75 87 ARG A C 1
ATOM 686 O O . ARG A 1 87 ? -0.909 -4.682 7.015 1.00 86.75 87 ARG A O 1
ATOM 693 N N . GLU A 1 88 ? 1.131 -4.704 6.077 1.00 90.38 88 GLU A N 1
ATOM 694 C CA . GLU A 1 88 ? 1.743 -3.772 7.011 1.00 90.38 88 GLU A CA 1
ATOM 695 C C . GLU A 1 88 ? 2.630 -2.775 6.259 1.00 90.38 88 GLU A C 1
ATOM 697 O O . GLU A 1 88 ? 3.759 -3.081 5.879 1.00 90.38 88 GLU A O 1
ATOM 702 N N . VAL A 1 89 ? 2.111 -1.563 6.079 1.00 87.81 89 VAL A N 1
ATOM 703 C CA . VAL A 1 89 ? 2.737 -0.499 5.282 1.00 87.81 89 VAL A CA 1
ATOM 704 C C . VAL A 1 89 ? 3.357 0.587 6.157 1.00 87.81 89 VAL A C 1
ATOM 706 O O . VAL A 1 89 ? 3.054 0.689 7.350 1.00 87.81 89 VAL A O 1
ATOM 709 N N . ARG A 1 90 ? 4.260 1.411 5.612 1.00 86.62 90 ARG A N 1
ATOM 710 C CA . ARG A 1 90 ? 4.820 2.545 6.369 1.00 86.62 90 ARG A CA 1
ATOM 711 C C . ARG A 1 90 ? 3.834 3.708 6.364 1.00 86.62 90 ARG A C 1
ATOM 713 O O . ARG A 1 90 ? 3.571 4.265 7.430 1.00 86.62 90 ARG A O 1
ATOM 720 N N . SER A 1 91 ? 3.256 3.991 5.201 1.00 85.06 91 SER A N 1
ATOM 721 C CA . SER A 1 91 ? 2.225 4.999 4.965 1.00 85.06 91 SER A CA 1
ATOM 722 C C . SER A 1 91 ? 1.005 4.387 4.268 1.00 85.06 91 SER A C 1
ATOM 724 O O . SER A 1 91 ? 1.080 3.306 3.691 1.00 85.06 91 SER A O 1
ATOM 726 N N . VAL A 1 92 ? -0.133 5.079 4.308 1.00 84.56 92 VAL A N 1
ATOM 727 C CA . VAL A 1 92 ? -1.339 4.677 3.559 1.00 84.56 92 VAL A CA 1
ATOM 728 C C . VAL A 1 92 ? -1.138 4.834 2.046 1.00 84.56 92 VAL A C 1
ATOM 730 O O . VAL A 1 92 ? -1.712 4.077 1.266 1.00 84.56 92 VAL A O 1
ATOM 733 N N . ALA A 1 93 ? -0.290 5.774 1.627 1.00 84.19 93 ALA A N 1
ATOM 734 C CA . ALA A 1 93 ? 0.030 5.985 0.223 1.00 84.19 93 ALA A CA 1
ATOM 735 C C . ALA A 1 93 ? 0.853 4.829 -0.369 1.00 84.19 93 ALA A C 1
ATOM 737 O O . ALA A 1 93 ? 0.755 4.580 -1.564 1.00 84.19 93 ALA A O 1
ATOM 738 N N . ASP A 1 94 ? 1.593 4.069 0.449 1.00 83.69 94 ASP A N 1
ATOM 739 C CA . ASP A 1 94 ? 2.383 2.916 -0.017 1.00 83.69 94 ASP A CA 1
ATOM 740 C C . ASP A 1 94 ? 1.511 1.812 -0.643 1.00 83.69 94 ASP A C 1
ATOM 742 O O . ASP A 1 94 ? 2.019 0.959 -1.362 1.00 83.69 94 ASP A O 1
ATOM 746 N N . VAL A 1 95 ? 0.206 1.794 -0.338 1.00 81.19 95 VAL A N 1
ATOM 747 C CA . VAL A 1 95 ? -0.731 0.793 -0.867 1.00 81.19 95 VAL A CA 1
ATOM 748 C C . VAL A 1 95 ? -1.269 1.182 -2.246 1.00 81.19 95 VAL A C 1
ATOM 750 O O . VAL A 1 95 ? -1.781 0.325 -2.978 1.00 81.19 95 VAL A O 1
ATOM 753 N N . LEU A 1 96 ? -1.167 2.466 -2.610 1.00 79.62 96 LEU A N 1
ATOM 754 C CA . LEU A 1 96 ? -1.570 2.932 -3.928 1.00 79.62 96 LEU A CA 1
ATOM 755 C C . LEU A 1 96 ? -0.771 2.189 -4.998 1.00 79.62 96 LEU A C 1
ATOM 757 O O . LEU A 1 96 ? 0.406 1.889 -4.788 1.00 79.62 96 LEU A O 1
ATOM 761 N N . PRO A 1 97 ? -1.379 1.886 -6.159 1.00 66.44 97 PRO A N 1
ATOM 762 C CA . PRO A 1 97 ? -0.578 1.525 -7.309 1.00 66.44 97 PRO A CA 1
ATOM 763 C C . PRO A 1 97 ? 0.447 2.641 -7.491 1.00 66.44 97 PRO A C 1
ATOM 765 O O . PRO A 1 97 ? 0.082 3.814 -7.584 1.00 66.44 97 PRO A O 1
ATOM 768 N N . HIS A 1 98 ? 1.727 2.279 -7.478 1.00 57.78 98 HIS A N 1
ATOM 769 C CA . HIS A 1 98 ? 2.764 3.184 -7.923 1.00 57.78 98 HIS A CA 1
ATOM 770 C C . HIS A 1 98 ? 2.443 3.506 -9.385 1.00 57.78 98 HIS A C 1
ATOM 772 O O . HIS A 1 98 ? 2.797 2.753 -10.290 1.00 57.78 98 HIS A O 1
ATOM 778 N N . GLU A 1 99 ? 1.736 4.610 -9.630 1.00 47.44 99 GLU A N 1
ATOM 779 C CA . GLU A 1 99 ? 1.990 5.360 -10.844 1.00 47.44 99 GLU A CA 1
ATOM 780 C C . GLU A 1 99 ? 3.432 5.799 -10.682 1.00 47.44 99 GLU A C 1
ATOM 782 O O . GLU A 1 99 ? 3.739 6.715 -9.915 1.00 47.44 99 GLU A O 1
ATOM 787 N N . GLU A 1 100 ? 4.328 5.039 -11.305 1.00 45.28 100 GLU A N 1
ATOM 788 C CA . GLU A 1 100 ? 5.695 5.451 -11.528 1.00 45.28 100 GLU A CA 1
ATOM 789 C C . GLU A 1 100 ? 5.607 6.728 -12.391 1.00 45.28 100 GLU A C 1
ATOM 791 O O . GLU A 1 100 ? 5.698 6.697 -13.618 1.00 45.28 100 GLU A O 1
ATOM 796 N N . HIS A 1 101 ? 5.301 7.862 -11.754 1.00 43.75 101 HIS A N 1
ATOM 797 C CA . HIS A 1 101 ? 5.365 9.189 -12.339 1.00 43.75 101 HIS A CA 1
ATOM 798 C C . HIS A 1 101 ? 6.844 9.480 -12.533 1.00 43.75 101 HIS A C 1
ATOM 800 O O . HIS A 1 101 ? 7.473 10.200 -11.755 1.00 43.75 101 HIS A O 1
ATOM 806 N N . TYR A 1 102 ? 7.425 8.891 -13.569 1.00 50.22 102 TYR A N 1
ATOM 807 C CA . TYR A 1 102 ? 8.610 9.487 -14.136 1.00 50.22 102 TYR A CA 1
ATOM 808 C C . TYR A 1 102 ? 8.229 10.874 -14.615 1.00 50.22 102 TYR A C 1
ATOM 810 O O . TYR A 1 102 ? 7.086 11.113 -15.022 1.00 50.22 102 TYR A O 1
ATOM 818 N N . ALA A 1 103 ? 9.171 11.804 -14.481 1.00 53.69 103 ALA A N 1
ATOM 819 C CA . ALA A 1 103 ? 8.973 13.175 -14.905 1.00 53.69 103 ALA A CA 1
ATOM 820 C C . ALA A 1 103 ? 8.316 13.201 -16.301 1.00 53.69 103 ALA A C 1
ATOM 822 O O . ALA A 1 103 ? 8.594 12.315 -17.113 1.00 53.69 103 ALA A O 1
ATOM 823 N N . PRO A 1 104 ? 7.475 14.203 -16.614 1.00 54.22 104 PRO A N 1
ATOM 824 C CA . PRO A 1 104 ? 6.840 14.321 -17.930 1.00 54.22 104 PRO A CA 1
ATOM 825 C C . PRO A 1 104 ? 7.822 14.279 -19.124 1.00 54.22 104 PRO A C 1
ATOM 827 O O . PRO A 1 104 ? 7.371 14.106 -20.250 1.00 54.22 104 PRO A O 1
ATOM 830 N N . ASP A 1 105 ? 9.135 14.370 -18.870 1.00 70.25 105 ASP A N 1
ATOM 831 C CA . ASP A 1 105 ? 10.248 14.232 -19.816 1.00 70.25 105 ASP A CA 1
ATOM 832 C C . ASP A 1 105 ? 11.140 12.990 -19.575 1.00 70.25 105 ASP A C 1
ATOM 834 O O . ASP A 1 105 ? 12.350 13.040 -19.786 1.00 70.25 105 ASP A O 1
ATOM 838 N N . ASP A 1 106 ? 10.603 11.851 -19.125 1.00 85.69 106 ASP A N 1
ATOM 839 C CA . ASP A 1 106 ? 11.428 10.644 -18.995 1.00 85.69 106 ASP A CA 1
ATOM 840 C C . ASP A 1 106 ? 11.939 10.151 -20.367 1.00 85.69 106 ASP A C 1
ATOM 842 O O . ASP A 1 106 ? 11.138 9.660 -21.178 1.00 85.69 106 ASP A O 1
ATOM 846 N N . PRO A 1 107 ? 13.263 10.187 -20.631 1.00 90.88 107 PRO A N 1
ATOM 847 C CA . PRO A 1 107 ? 13.838 9.738 -21.895 1.00 90.88 107 PRO A CA 1
ATOM 848 C C . PRO A 1 107 ? 13.529 8.269 -22.219 1.00 90.88 107 PRO A C 1
ATOM 850 O O . PRO A 1 107 ? 13.446 7.919 -23.400 1.00 90.88 107 PRO A O 1
ATOM 853 N N . PHE A 1 108 ? 13.304 7.405 -21.224 1.00 92.06 108 PHE A N 1
ATOM 854 C CA . PHE A 1 108 ? 12.958 6.000 -21.445 1.00 92.06 108 PHE A CA 1
ATOM 855 C C . PHE A 1 108 ? 11.605 5.804 -22.123 1.00 92.06 108 PHE A C 1
ATOM 857 O O . PHE A 1 108 ? 11.428 4.789 -22.790 1.00 92.06 108 PHE A O 1
ATOM 864 N N . THR A 1 109 ? 10.684 6.770 -22.056 1.00 90.25 109 THR A N 1
ATOM 865 C CA . THR A 1 109 ? 9.392 6.687 -22.767 1.00 90.25 109 THR A CA 1
ATOM 866 C C . THR A 1 109 ? 9.554 6.629 -24.291 1.00 90.25 109 THR A C 1
ATOM 868 O O . THR A 1 109 ? 8.689 6.108 -24.992 1.00 90.25 109 THR A O 1
ATOM 871 N N . SER A 1 110 ? 10.695 7.096 -24.816 1.00 89.62 110 SER A N 1
ATOM 872 C CA . SER A 1 110 ? 11.041 6.990 -26.239 1.00 89.62 110 SER A CA 1
ATOM 873 C C . SER A 1 110 ? 11.486 5.583 -26.669 1.00 89.62 110 SER A C 1
ATOM 875 O O . SER A 1 110 ? 11.572 5.295 -27.866 1.00 89.62 110 SER A O 1
ATOM 877 N N . LEU A 1 111 ? 11.773 4.690 -25.716 1.00 91.81 111 LEU A N 1
ATOM 878 C CA . LEU A 1 111 ? 12.234 3.333 -25.984 1.00 91.81 111 LEU A CA 1
ATOM 879 C C . LEU A 1 111 ? 11.046 2.410 -26.287 1.00 91.81 111 LEU A C 1
ATOM 881 O O . LEU A 1 111 ? 10.131 2.244 -25.484 1.00 91.81 111 LEU A O 1
ATOM 885 N N . ILE A 1 112 ? 11.067 1.737 -27.438 1.00 90.25 112 ILE A N 1
ATOM 886 C CA . ILE A 1 112 ? 10.008 0.782 -27.794 1.00 90.25 112 ILE A CA 1
ATOM 887 C C . ILE A 1 112 ? 9.973 -0.360 -26.768 1.00 90.25 112 ILE A C 1
ATOM 889 O O . ILE A 1 112 ? 10.953 -1.082 -26.594 1.00 90.25 112 ILE A O 1
ATOM 893 N N . GLY A 1 113 ? 8.820 -0.542 -26.120 1.00 87.88 113 GLY A N 1
ATOM 894 C CA . GLY A 1 113 ? 8.610 -1.576 -25.105 1.00 87.88 113 GLY A CA 1
ATOM 895 C C . GLY A 1 113 ? 9.094 -1.202 -23.701 1.00 87.88 113 GLY A C 1
ATOM 896 O O . GLY A 1 113 ? 9.206 -2.108 -22.871 1.00 87.88 113 GLY A O 1
ATOM 897 N N . TYR A 1 114 ? 9.366 0.084 -23.432 1.00 90.69 114 TYR A N 1
ATOM 898 C CA . TYR A 1 114 ? 9.782 0.582 -22.111 1.00 90.69 114 TYR A CA 1
ATOM 899 C C . TYR A 1 114 ? 8.807 0.210 -20.987 1.00 90.69 114 TYR A C 1
ATOM 901 O O . TYR A 1 114 ? 9.235 -0.085 -19.881 1.00 90.69 114 TYR A O 1
ATOM 909 N N . ASP A 1 115 ? 7.508 0.175 -21.287 1.00 82.94 115 ASP A N 1
ATOM 910 C CA . ASP A 1 115 ? 6.416 -0.147 -20.365 1.00 82.94 115 ASP A CA 1
ATOM 911 C C . ASP A 1 115 ? 6.056 -1.644 -20.354 1.00 82.94 115 ASP A C 1
ATOM 913 O O . ASP A 1 115 ? 5.142 -2.073 -19.650 1.00 82.94 115 ASP A O 1
ATOM 917 N N . ARG A 1 116 ? 6.752 -2.453 -21.164 1.00 88.56 116 ARG A N 1
ATOM 918 C CA . ARG A 1 116 ? 6.440 -3.866 -21.413 1.00 88.56 116 ARG A CA 1
ATOM 919 C C . ARG A 1 116 ? 7.694 -4.734 -21.370 1.00 88.56 116 ARG A C 1
ATOM 921 O O . ARG A 1 116 ? 8.234 -4.986 -20.299 1.00 88.56 116 ARG A O 1
ATOM 928 N N . SER A 1 117 ? 8.168 -5.218 -22.518 1.00 89.31 117 SER A N 1
ATOM 929 C CA . SER A 1 117 ? 9.256 -6.203 -22.603 1.00 89.31 117 SER A CA 1
ATOM 930 C C . SER A 1 117 ? 10.586 -5.713 -22.031 1.00 89.31 117 SER A C 1
ATOM 932 O O . SER A 1 117 ? 11.429 -6.533 -21.680 1.00 89.31 117 SER A O 1
ATOM 934 N N . LEU A 1 118 ? 10.790 -4.396 -21.967 1.00 91.75 118 LEU A N 1
ATOM 935 C CA . LEU A 1 118 ? 11.997 -3.777 -21.426 1.00 91.75 118 LEU A CA 1
ATOM 936 C C . LEU A 1 118 ? 11.774 -3.117 -20.064 1.00 91.75 118 LEU A C 1
ATOM 938 O O . LEU A 1 118 ? 12.719 -2.520 -19.555 1.00 91.75 118 LEU A O 1
ATOM 942 N N . ARG A 1 119 ? 10.590 -3.260 -19.448 1.00 88.69 119 ARG A N 1
ATOM 943 C CA . ARG A 1 119 ? 10.256 -2.621 -18.167 1.00 88.69 119 ARG A CA 1
ATOM 944 C C . ARG A 1 119 ? 11.311 -2.884 -17.099 1.00 88.69 119 ARG A C 1
ATOM 946 O O . ARG A 1 119 ? 11.883 -1.947 -16.561 1.00 88.69 119 ARG A O 1
ATOM 953 N N . ASP A 1 120 ? 11.671 -4.146 -16.883 1.00 90.19 120 ASP A N 1
ATOM 954 C CA . ASP A 1 120 ? 12.679 -4.514 -15.882 1.00 90.19 120 ASP A CA 1
ATOM 955 C C . ASP A 1 120 ? 14.060 -3.906 -16.160 1.00 90.19 120 ASP A C 1
ATOM 957 O O . ASP A 1 120 ? 14.814 -3.610 -15.233 1.00 90.19 120 ASP A O 1
ATOM 961 N N . ALA A 1 121 ? 14.438 -3.771 -17.435 1.00 93.50 121 ALA A N 1
ATOM 962 C CA . ALA A 1 121 ? 15.710 -3.165 -17.815 1.00 93.50 121 ALA A CA 1
ATOM 963 C C . ALA A 1 121 ? 15.677 -1.654 -17.569 1.00 93.50 121 ALA A C 1
ATOM 965 O O . ALA A 1 121 ? 16.629 -1.111 -17.011 1.00 93.50 121 ALA A O 1
ATOM 966 N N . VAL A 1 122 ? 14.574 -1.005 -17.943 1.00 92.94 122 VAL A N 1
ATOM 967 C CA . VAL A 1 122 ? 14.314 0.420 -17.729 1.00 92.94 122 VAL A CA 1
ATOM 968 C C . VAL A 1 122 ? 14.321 0.754 -16.235 1.00 92.94 122 VAL A C 1
ATOM 970 O O . VAL A 1 122 ? 15.064 1.648 -15.836 1.00 92.94 122 VAL A O 1
ATOM 973 N N . GLU A 1 123 ? 13.634 -0.024 -15.394 1.00 89.81 123 GLU A N 1
ATOM 974 C CA . GLU A 1 123 ? 13.651 0.152 -13.933 1.00 89.81 123 GLU A CA 1
ATOM 975 C C . GLU A 1 123 ? 15.056 0.064 -13.347 1.00 89.81 123 GLU A C 1
ATOM 977 O O . GLU A 1 123 ? 15.476 0.909 -12.554 1.00 89.81 123 GLU A O 1
ATOM 982 N N . LYS A 1 124 ? 15.836 -0.930 -13.780 1.00 91.75 124 LYS A N 1
ATOM 983 C CA . LYS A 1 124 ? 17.233 -1.072 -13.350 1.00 91.75 124 LYS A CA 1
ATOM 984 C C . LYS A 1 124 ? 18.090 0.104 -13.813 1.00 91.75 124 LYS A C 1
ATOM 986 O O . LYS A 1 124 ? 18.960 0.543 -13.066 1.00 91.75 124 LYS A O 1
ATOM 991 N N . GLY A 1 125 ? 17.846 0.614 -15.020 1.00 93.38 125 GLY A N 1
ATOM 992 C CA . GLY A 1 125 ? 18.520 1.795 -15.555 1.00 93.38 125 GLY A CA 1
ATOM 993 C C . GLY A 1 125 ? 18.238 3.041 -14.717 1.00 93.38 125 GLY A C 1
ATOM 994 O O . GLY A 1 125 ? 19.175 3.698 -14.269 1.00 93.38 125 GLY A O 1
ATOM 995 N N . ARG A 1 126 ? 16.960 3.307 -14.429 1.00 90.62 126 ARG A N 1
ATOM 996 C CA . ARG A 1 126 ? 16.499 4.415 -13.576 1.00 90.62 126 ARG A CA 1
ATOM 997 C C . ARG A 1 126 ? 17.097 4.323 -12.171 1.00 90.62 126 ARG A C 1
ATOM 999 O O . ARG A 1 126 ? 17.699 5.277 -11.684 1.00 90.62 126 ARG A O 1
ATOM 1006 N N . ALA A 1 127 ? 17.019 3.146 -11.549 1.00 88.25 127 ALA A N 1
ATOM 1007 C CA . ALA A 1 127 ? 17.589 2.900 -10.227 1.00 88.25 127 ALA A CA 1
ATOM 1008 C C . ALA A 1 127 ? 19.109 3.117 -10.194 1.00 88.25 127 ALA A C 1
ATOM 1010 O O . ALA A 1 127 ? 19.630 3.673 -9.229 1.00 88.25 127 ALA A O 1
ATOM 1011 N N . ALA A 1 128 ? 19.826 2.713 -11.247 1.00 92.81 128 ALA A N 1
ATOM 1012 C CA . ALA A 1 128 ? 21.269 2.897 -11.325 1.00 92.81 128 ALA A CA 1
ATOM 1013 C C . ALA A 1 128 ? 21.691 4.368 -11.400 1.00 92.81 128 ALA A C 1
ATOM 1015 O O . ALA A 1 128 ? 22.740 4.711 -10.861 1.00 92.81 128 ALA A O 1
ATOM 1016 N N . VAL A 1 129 ? 20.885 5.220 -12.035 1.00 90.44 129 VAL A N 1
ATOM 1017 C CA . VAL A 1 129 ? 21.136 6.664 -12.138 1.00 90.44 129 VAL A CA 1
ATOM 1018 C C . VAL A 1 129 ? 20.794 7.377 -10.823 1.00 90.44 129 VAL A C 1
ATOM 1020 O O . VAL A 1 129 ? 21.567 8.209 -10.358 1.00 90.44 129 VAL A O 1
ATOM 1023 N N . LEU A 1 130 ? 19.674 7.014 -10.185 1.00 86.75 130 LEU A N 1
ATOM 1024 C CA . LEU A 1 130 ? 19.181 7.666 -8.961 1.00 86.75 130 LEU A CA 1
ATOM 1025 C C . LEU A 1 130 ? 19.926 7.263 -7.681 1.00 86.75 130 LEU A C 1
ATOM 1027 O O . LEU A 1 130 ? 19.801 7.936 -6.656 1.00 86.75 130 LEU A O 1
ATOM 1031 N N . TYR A 1 131 ? 20.671 6.157 -7.699 1.00 83.25 131 TYR 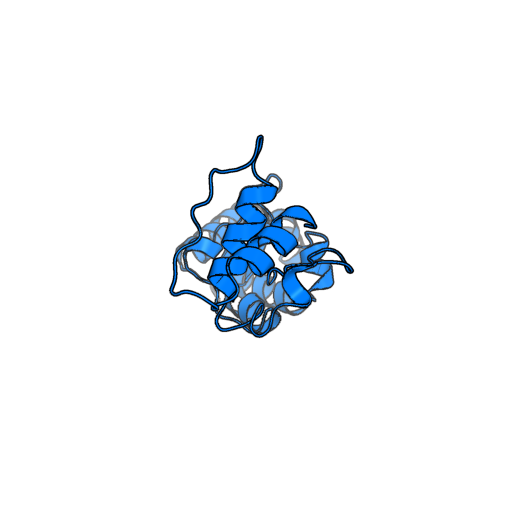A N 1
ATOM 1032 C CA . TYR A 1 131 ? 21.395 5.700 -6.516 1.00 83.25 131 TYR A CA 1
ATOM 1033 C C . TYR A 1 131 ? 22.489 6.706 -6.110 1.00 83.25 131 TYR A C 1
ATOM 1035 O O . TYR A 1 131 ? 23.152 7.267 -6.985 1.00 83.25 131 TYR A O 1
ATOM 1043 N N . PRO A 1 132 ? 22.756 6.927 -4.807 1.00 76.38 132 PRO A N 1
ATOM 1044 C CA . PRO A 1 132 ? 23.847 7.799 -4.374 1.00 76.38 132 PRO A CA 1
ATOM 1045 C C . PRO A 1 132 ? 25.189 7.385 -5.001 1.00 76.38 132 PRO A C 1
ATOM 1047 O O . PRO A 1 132 ? 25.641 6.261 -4.804 1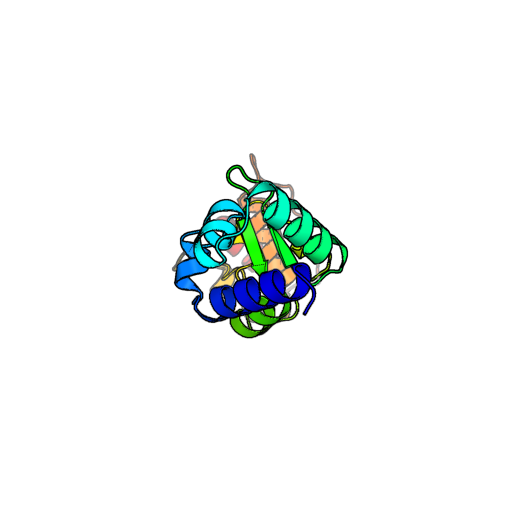.00 76.38 132 PRO A O 1
ATOM 1050 N N . HIS A 1 133 ? 25.819 8.304 -5.741 1.00 85.06 133 HIS A N 1
ATOM 1051 C CA . HIS A 1 133 ? 27.035 8.092 -6.553 1.00 85.06 133 HIS A CA 1
ATOM 1052 C C . HIS A 1 133 ? 26.882 7.209 -7.807 1.00 85.06 133 HIS A C 1
ATOM 1054 O O . HIS A 1 133 ? 27.880 6.927 -8.470 1.00 85.06 133 HIS A O 1
ATOM 1060 N N . GLY A 1 134 ? 25.655 6.835 -8.165 1.00 84.19 134 GLY A N 1
ATOM 1061 C CA . GLY A 1 134 ? 25.346 5.936 -9.270 1.00 84.19 134 GLY A CA 1
ATOM 1062 C C . GLY A 1 134 ? 25.743 4.482 -8.988 1.00 84.19 134 GLY A C 1
ATOM 1063 O O . GLY A 1 134 ? 26.656 4.192 -8.215 1.00 84.19 134 GLY A O 1
ATOM 1064 N N . LEU A 1 135 ? 25.058 3.536 -9.630 1.00 91.19 135 LEU A N 1
ATOM 1065 C CA . LEU A 1 135 ? 25.464 2.128 -9.639 1.00 91.19 135 LEU A CA 1
ATOM 1066 C C . LEU A 1 135 ? 26.244 1.805 -10.912 1.00 91.19 135 LEU A C 1
ATOM 1068 O O . LEU A 1 135 ? 25.925 2.279 -12.001 1.00 91.19 135 LEU A O 1
ATOM 1072 N N . HIS A 1 136 ? 27.247 0.937 -10.791 1.00 93.75 136 HIS A N 1
ATOM 1073 C CA . HIS A 1 136 ? 27.929 0.386 -11.957 1.00 93.75 136 HIS A CA 1
ATOM 1074 C C . HIS A 1 136 ? 26.983 -0.530 -12.741 1.00 93.75 136 HIS A C 1
ATOM 1076 O O . HIS A 1 136 ? 26.421 -1.475 -12.187 1.00 93.75 136 HIS A O 1
ATOM 1082 N N . VAL A 1 137 ? 26.844 -0.271 -14.041 1.00 93.81 137 VAL A N 1
ATOM 1083 C CA . VAL A 1 137 ? 25.951 -1.020 -14.933 1.00 93.81 137 VAL A CA 1
ATOM 1084 C C . VAL A 1 137 ? 26.742 -1.667 -16.060 1.00 93.81 137 VAL A C 1
ATOM 1086 O O . VAL A 1 137 ? 27.596 -1.040 -16.683 1.00 93.81 137 VAL A O 1
ATOM 1089 N N . LEU A 1 138 ? 26.420 -2.930 -16.344 1.00 95.88 138 LEU A N 1
ATOM 1090 C CA . LEU A 1 138 ? 26.908 -3.667 -17.503 1.00 95.88 138 LEU A CA 1
ATOM 1091 C C . LEU A 1 138 ? 25.737 -3.942 -18.453 1.00 95.88 138 LEU A C 1
ATOM 1093 O O . LEU A 1 138 ? 24.826 -4.695 -18.114 1.00 95.88 138 LEU A O 1
ATOM 1097 N N . LEU A 1 139 ? 25.781 -3.368 -19.656 1.00 95.25 139 LEU A N 1
ATOM 1098 C CA . LEU A 1 139 ? 24.796 -3.629 -20.708 1.00 95.25 139 LEU A CA 1
ATOM 1099 C C . LEU A 1 139 ? 25.286 -4.765 -21.611 1.00 95.25 139 LEU A C 1
ATOM 1101 O O . LEU A 1 139 ? 26.329 -4.651 -22.258 1.00 95.25 139 LEU A O 1
ATOM 1105 N N . THR A 1 140 ? 24.527 -5.856 -21.688 1.00 94.56 140 THR A N 1
ATOM 1106 C CA . THR A 1 140 ? 24.890 -7.056 -22.457 1.00 94.56 140 THR A CA 1
ATOM 1107 C C . THR A 1 140 ? 23.886 -7.335 -23.575 1.00 94.56 140 THR A C 1
ATOM 1109 O O . THR A 1 140 ? 22.733 -6.916 -23.523 1.00 94.56 140 THR A O 1
ATOM 1112 N N . GLY A 1 141 ? 24.344 -7.996 -24.642 1.00 93.12 141 GLY A N 1
ATOM 1113 C CA . GLY A 1 141 ? 23.502 -8.390 -25.774 1.00 93.12 141 GLY A CA 1
ATOM 1114 C C . GLY A 1 141 ? 24.220 -8.327 -27.130 1.00 93.12 141 GLY A C 1
ATOM 1115 O O . GLY A 1 141 ? 25.279 -7.695 -27.231 1.00 93.12 141 GLY A O 1
ATOM 1116 N N . PRO A 1 142 ? 23.655 -8.940 -28.187 1.00 95.31 142 PRO A N 1
ATOM 1117 C CA . PRO A 1 142 ? 24.230 -8.962 -29.538 1.00 95.31 142 PRO A CA 1
ATOM 1118 C C . PRO A 1 142 ? 24.500 -7.570 -30.133 1.00 95.31 142 PRO A C 1
ATOM 1120 O O . PRO A 1 142 ? 24.003 -6.554 -29.642 1.00 95.31 142 PRO A O 1
ATOM 1123 N N . SER A 1 143 ? 25.300 -7.491 -31.199 1.00 94.75 143 SER A N 1
ATOM 1124 C CA . SER A 1 143 ? 25.509 -6.223 -31.917 1.00 94.75 143 SER A CA 1
ATOM 1125 C C . SER A 1 143 ? 24.191 -5.705 -32.513 1.00 94.75 143 SER A C 1
ATOM 1127 O O . SER A 1 143 ? 23.371 -6.496 -32.967 1.00 94.75 143 SER A O 1
ATOM 1129 N N . GLY A 1 144 ? 23.970 -4.387 -32.486 1.00 92.75 144 GLY A N 1
ATOM 1130 C CA . GLY A 1 144 ? 22.785 -3.748 -33.081 1.00 92.75 144 GLY A CA 1
ATOM 1131 C C . GLY A 1 144 ? 21.502 -3.724 -32.235 1.00 92.75 144 GLY A C 1
ATOM 1132 O O . GLY A 1 144 ? 20.545 -3.079 -32.638 1.00 92.75 144 GLY A O 1
ATOM 1133 N N . VAL A 1 145 ? 21.465 -4.333 -31.042 1.00 92.56 145 VAL A N 1
ATOM 1134 C CA . VAL A 1 145 ? 20.238 -4.400 -30.205 1.00 92.56 145 VAL A CA 1
ATOM 1135 C C . VAL A 1 145 ? 19.904 -3.122 -29.414 1.00 92.56 145 VAL A C 1
ATOM 1137 O O . VAL A 1 145 ? 19.039 -3.147 -28.549 1.00 92.56 145 VAL A O 1
ATOM 1140 N N . GLY A 1 146 ? 20.606 -2.010 -29.656 1.00 92.00 146 GLY A N 1
ATOM 1141 C CA . GLY A 1 146 ? 20.306 -0.727 -29.000 1.00 92.00 146 GLY A CA 1
ATOM 1142 C C . GLY A 1 146 ? 20.960 -0.485 -27.631 1.00 92.00 146 GLY A C 1
ATOM 1143 O O . GLY A 1 146 ? 20.541 0.419 -26.922 1.00 92.00 146 GLY A O 1
ATOM 1144 N N . LYS A 1 147 ? 22.017 -1.225 -27.253 1.00 95.81 147 LYS A N 1
ATOM 1145 C CA . LYS A 1 147 ? 22.738 -1.017 -25.971 1.00 95.81 147 LYS A CA 1
ATOM 1146 C C . LYS A 1 147 ? 23.268 0.413 -25.791 1.00 95.81 147 LYS A C 1
ATOM 1148 O O . LYS A 1 147 ? 23.129 0.980 -24.716 1.00 95.81 147 LYS A O 1
ATOM 1153 N N . THR A 1 148 ? 23.860 0.993 -26.838 1.00 95.38 148 THR A N 1
ATOM 1154 C CA . THR A 1 148 ? 24.365 2.378 -26.806 1.00 95.38 148 THR A CA 1
ATOM 1155 C C . THR A 1 148 ? 23.226 3.371 -26.620 1.00 95.38 148 THR A C 1
ATOM 1157 O O . THR A 1 148 ? 23.319 4.244 -25.769 1.00 95.38 148 THR A O 1
ATOM 1160 N N . PHE A 1 149 ? 22.121 3.175 -27.342 1.00 95.12 149 PHE A N 1
ATOM 1161 C CA . PHE A 1 149 ? 20.929 4.005 -27.198 1.00 95.12 149 PHE A CA 1
ATOM 1162 C C . PHE A 1 149 ? 20.370 3.934 -25.771 1.00 95.12 149 PHE A C 1
ATOM 1164 O O . PHE A 1 149 ? 20.116 4.963 -25.165 1.00 95.12 149 PHE A O 1
ATOM 1171 N N . PHE A 1 150 ? 20.283 2.739 -25.178 1.00 95.88 150 PHE A N 1
ATOM 1172 C CA . PHE A 1 150 ? 19.865 2.582 -23.783 1.00 95.88 150 PHE A CA 1
ATOM 1173 C C . PHE A 1 150 ? 20.769 3.355 -22.804 1.00 95.88 150 PHE A C 1
ATOM 1175 O O . PHE A 1 150 ? 20.267 4.015 -21.897 1.00 95.88 150 PHE A O 1
ATOM 1182 N N . ALA A 1 151 ? 22.092 3.327 -23.005 1.00 95.50 151 ALA A N 1
ATOM 1183 C CA . ALA A 1 151 ? 23.034 4.108 -22.200 1.00 95.50 151 ALA A CA 1
ATOM 1184 C C . ALA A 1 151 ? 22.854 5.629 -22.378 1.00 95.50 151 ALA A C 1
ATOM 1186 O O . ALA A 1 151 ? 22.992 6.380 -21.416 1.00 95.50 151 ALA A O 1
ATOM 1187 N N . GLU A 1 152 ? 22.520 6.093 -23.585 1.00 95.31 152 GLU A N 1
ATOM 1188 C CA . GLU A 1 152 ? 22.192 7.503 -23.835 1.00 95.31 152 GLU A CA 1
ATOM 1189 C C . GLU A 1 152 ? 20.915 7.930 -23.105 1.00 95.31 152 GLU A C 1
ATOM 1191 O O . GLU A 1 152 ? 20.871 9.033 -22.564 1.00 95.31 152 GLU A O 1
ATOM 1196 N N . LEU A 1 153 ? 19.897 7.063 -23.047 1.00 94.75 153 LEU A N 1
ATOM 1197 C CA . LEU A 1 153 ? 18.680 7.323 -22.271 1.00 94.75 153 LEU A CA 1
ATOM 1198 C C . LEU A 1 153 ? 18.986 7.397 -20.773 1.00 94.75 153 LEU A C 1
ATOM 1200 O O . LEU A 1 153 ? 18.560 8.348 -20.130 1.00 94.75 153 LEU A O 1
ATOM 1204 N N . MET A 1 154 ? 19.802 6.474 -20.245 1.00 93.56 154 MET A N 1
ATOM 1205 C CA . MET A 1 154 ? 20.285 6.534 -18.857 1.00 93.56 154 MET A CA 1
ATOM 1206 C C . MET A 1 154 ? 21.033 7.835 -18.549 1.00 93.56 154 MET A C 1
ATOM 1208 O O . MET A 1 154 ? 20.944 8.335 -17.439 1.00 93.56 154 MET A O 1
ATOM 1212 N N . HIS A 1 155 ? 21.792 8.376 -19.504 1.00 92.69 155 HIS A N 1
ATOM 1213 C CA . HIS A 1 155 ? 22.529 9.624 -19.308 1.00 92.69 155 HIS A CA 1
ATOM 1214 C C . HIS A 1 155 ? 21.627 10.869 -19.297 1.00 92.69 155 HIS A C 1
ATOM 1216 O O . HIS A 1 155 ? 21.987 11.875 -18.692 1.00 92.69 155 HIS A O 1
ATOM 1222 N N . ARG A 1 156 ? 20.493 10.820 -20.005 1.00 89.62 156 ARG A N 1
ATOM 1223 C CA . ARG A 1 156 ? 19.520 11.921 -20.084 1.00 89.62 156 ARG A CA 1
ATOM 1224 C C . ARG A 1 156 ? 18.493 11.905 -18.951 1.00 89.62 156 ARG A C 1
ATOM 1226 O O . ARG A 1 156 ? 17.790 12.900 -18.801 1.00 89.62 156 ARG A O 1
ATOM 1233 N N . PHE A 1 157 ? 18.369 10.774 -18.258 1.00 87.56 157 PHE A N 1
ATOM 1234 C CA . PHE A 1 157 ? 17.463 10.569 -17.132 1.00 87.56 157 PHE A CA 1
ATOM 1235 C C . PHE A 1 157 ? 18.029 11.235 -15.876 1.00 87.56 157 PHE A C 1
ATOM 1237 O O . PHE A 1 157 ? 17.240 11.865 -15.141 1.00 87.56 157 PHE A O 1
#

Secondary structure (DSSP, 8-state):
--HHHHHHHHHHHHHHT--HHHHHTT--EEHHHHHHHHT--HHHHHHHHHHHHHTTSEEEESSSSPEEEEHHHHHHHHTSPPPGGGGEESSSGGGS-------TT-GGGGSTTTTTTTHHHHHHHHHHHHSTT--------STTSSHHHHHHHHHH-